Protein AF-A0AA88YBC3-F1 (afdb_monomer_lite)

Sequence (176 aa):
MSSDILCIVVTIGERERERERERERERERERERERERERGSNIILVYKINVTWTNGEFTNTTTVYRRYSRFFDFQVRKESNVIVSFDSYYSEHALLEKFPEESGQMDPSQRVIPFLPGKIFFGRSHIREVAIKRLSQIDEYCKTLIHLPEHIAQCEEVLEFFDVEQEDLNPPTSDE

InterPro domains:
  IPR001683 Phox homology [PF00787] (60-164)
  IPR001683 Phox homology [PS50195] (25-169)
  IPR001683 Phox homology [SM00312] (22-165)
  IPR036871 PX domain superfamily [G3DSA:3.30.1520.10] (32-176)
  IPR036871 PX domain superfamily [SSF64268] (44-174)
  IPR051228 NADPH Oxidase and PX Domain-Containing [PTHR15706] (94-175)

Secondary structure (DSSP, 8-state):
---EEEEEEEEEEE--S-SSSTTTGGGTHHHHHHHHTTS-----EEEEEEEEEE-SS-EEEEEEEE-HHHHHHHHH---------TT----SS-HHHH-TTTTTSS-GGG--SPPPPPP----GGGHHHHHHHHHHHHHHHHHHHHTS-HHHHTSHHHHHHHSPPHHHHSPPPS--

Foldseek 3Di:
DQKAWPDKDKDKDFPDPDDPCPVPCPVVVVVVVVVVVPVDDPTQIWIWMWTWIDPPPDIDIDIATHHLVLVVCQAPNDPDPDPPDPPDPDDPDHLCRVPVQCCCVVHVVNDQQDDQDDDDPDDPVCVVVVCVVRRVVVRVNLRSQCVPPPCRNSDPSNVVSPDYDVCRVPPDDPDD

Organism: Pinctada imbricata (NCBI:txid66713)

Structure (mmCIF, N/CA/C/O backbone):
data_AF-A0AA88YBC3-F1
#
_entry.id   AF-A0AA88YBC3-F1
#
loop_
_atom_site.group_PDB
_atom_site.id
_atom_site.type_symbol
_atom_site.label_atom_id
_atom_site.label_alt_id
_atom_site.label_comp_id
_atom_site.label_asym_id
_atom_site.label_entity_id
_atom_site.label_seq_id
_atom_site.pdbx_PDB_ins_code
_atom_site.Cartn_x
_atom_site.Cartn_y
_atom_site.Cartn_z
_atom_site.occupancy
_atom_site.B_iso_or_equiv
_atom_site.auth_seq_id
_atom_site.auth_comp_id
_atom_site.auth_asym_id
_atom_site.auth_atom_id
_atom_site.pdbx_PDB_model_num
ATOM 1 N N . MET A 1 1 ? 2.753 4.711 23.180 1.00 47.53 1 MET A N 1
ATOM 2 C CA . MET A 1 1 ? 1.791 5.653 22.572 1.00 47.53 1 MET A CA 1
ATOM 3 C C . MET A 1 1 ? 1.439 5.058 21.227 1.00 47.53 1 MET A C 1
ATOM 5 O O . MET A 1 1 ? 2.378 4.671 20.544 1.00 47.53 1 MET A O 1
ATOM 9 N N . SER A 1 2 ? 0.155 4.882 20.908 1.00 61.47 2 SER A N 1
ATOM 10 C CA . SER A 1 2 ? -0.235 4.370 19.587 1.00 61.47 2 SER A CA 1
ATOM 11 C C . SER A 1 2 ? 0.169 5.396 18.531 1.00 61.47 2 SER A C 1
ATOM 13 O O . SER A 1 2 ? -0.030 6.594 18.747 1.00 61.47 2 SER A O 1
ATOM 15 N N . SER A 1 3 ? 0.814 4.950 17.459 1.00 77.88 3 SER A N 1
ATOM 16 C CA . SER A 1 3 ? 1.174 5.791 16.320 1.00 77.88 3 SER A CA 1
ATOM 17 C C . SER A 1 3 ? 0.277 5.410 15.156 1.00 77.88 3 SER A C 1
ATOM 19 O O . SER A 1 3 ? 0.312 4.270 14.710 1.00 77.88 3 SER A O 1
ATOM 21 N N . ASP A 1 4 ? -0.506 6.369 14.675 1.00 88.00 4 ASP A N 1
ATOM 22 C CA . ASP A 1 4 ? -1.452 6.176 13.580 1.00 88.00 4 ASP A CA 1
ATOM 23 C C . ASP A 1 4 ? -0.900 6.775 12.286 1.00 88.00 4 ASP A C 1
ATOM 25 O O . ASP A 1 4 ? -0.166 7.772 12.299 1.00 88.00 4 ASP A O 1
ATOM 29 N N . ILE A 1 5 ? -1.273 6.193 11.147 1.00 91.56 5 ILE A N 1
ATOM 30 C CA . ILE A 1 5 ? -0.936 6.752 9.837 1.00 91.56 5 ILE A CA 1
ATOM 31 C C . ILE A 1 5 ? -1.954 7.840 9.492 1.00 91.56 5 ILE A C 1
ATOM 33 O O . ILE A 1 5 ? -3.132 7.567 9.287 1.00 91.56 5 ILE A O 1
ATOM 37 N N . LEU A 1 6 ? -1.487 9.083 9.383 1.00 90.88 6 LEU A N 1
ATOM 38 C CA . LEU A 1 6 ? -2.311 10.238 9.032 1.00 90.88 6 LEU A CA 1
ATOM 39 C C . LEU A 1 6 ? -2.558 10.329 7.522 1.00 90.88 6 LEU A C 1
ATOM 41 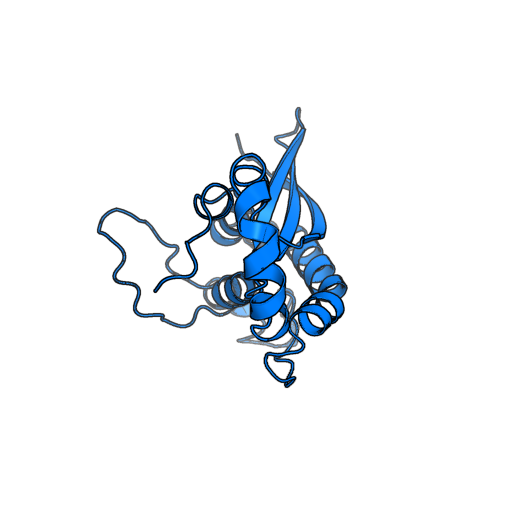O O . LEU A 1 6 ? -3.667 10.628 7.085 1.00 90.88 6 LEU A O 1
ATOM 45 N N . CYS A 1 7 ? -1.518 10.130 6.708 1.00 92.69 7 CYS A N 1
ATOM 46 C CA . CYS A 1 7 ? -1.647 10.127 5.254 1.00 92.69 7 CYS A CA 1
ATOM 47 C C . CYS A 1 7 ? -0.481 9.418 4.559 1.00 92.69 7 CYS A C 1
ATOM 49 O O . CYS A 1 7 ? 0.611 9.267 5.115 1.00 92.69 7 CYS A O 1
ATOM 51 N N . ILE A 1 8 ? -0.729 9.004 3.311 1.00 94.38 8 ILE A N 1
ATOM 52 C CA . ILE A 1 8 ? 0.259 8.370 2.439 1.00 94.38 8 ILE A CA 1
ATOM 53 C C . ILE A 1 8 ? 0.267 9.031 1.062 1.00 94.38 8 ILE A C 1
ATOM 55 O O . ILE A 1 8 ? -0.782 9.335 0.486 1.00 94.38 8 ILE A O 1
ATOM 59 N N . VAL A 1 9 ? 1.473 9.199 0.519 1.00 91.38 9 VAL A N 1
ATOM 60 C CA . VAL A 1 9 ? 1.704 9.610 -0.869 1.00 91.38 9 VAL A CA 1
ATOM 61 C C . VAL A 1 9 ? 2.672 8.642 -1.534 1.00 91.38 9 VAL A C 1
ATOM 63 O O . VAL A 1 9 ? 3.825 8.526 -1.102 1.00 91.38 9 VAL A O 1
ATOM 66 N N . VAL A 1 10 ? 2.232 7.990 -2.613 1.00 92.06 10 VAL A N 1
ATOM 67 C CA . VAL A 1 10 ? 3.069 7.074 -3.391 1.00 92.06 10 VAL A CA 1
ATOM 68 C C . VAL A 1 10 ? 3.583 7.750 -4.659 1.00 92.06 10 VAL A C 1
ATOM 70 O O . VAL A 1 10 ? 2.833 8.331 -5.439 1.00 92.06 10 VAL A O 1
ATOM 73 N N . THR A 1 11 ? 4.884 7.630 -4.904 1.00 87.69 11 THR A N 1
ATOM 74 C CA . THR A 1 11 ? 5.529 8.023 -6.161 1.00 87.69 11 THR A CA 1
ATOM 75 C C . THR A 1 11 ? 6.392 6.884 -6.703 1.00 87.69 11 THR A C 1
ATOM 77 O O . THR A 1 11 ? 6.689 5.913 -6.006 1.00 87.69 11 THR A O 1
ATOM 80 N N . ILE A 1 12 ? 6.800 6.968 -7.972 1.00 83.38 12 ILE A N 1
ATOM 81 C CA . ILE A 1 12 ? 7.812 6.054 -8.519 1.00 83.38 12 ILE A CA 1
ATOM 82 C C . ILE A 1 12 ? 9.189 6.638 -8.252 1.00 83.38 12 ILE A C 1
ATOM 84 O O . ILE A 1 12 ? 9.452 7.794 -8.580 1.00 83.38 12 ILE A O 1
ATOM 88 N N . GLY A 1 13 ? 10.063 5.817 -7.677 1.00 69.25 13 GLY A N 1
ATOM 89 C CA . GLY A 1 13 ? 11.482 6.108 -7.561 1.00 69.25 13 GLY A CA 1
ATOM 90 C C . GLY A 1 13 ? 12.285 5.218 -8.503 1.00 69.25 13 GLY A C 1
ATOM 91 O O . GLY A 1 13 ? 12.137 3.995 -8.497 1.00 69.25 13 GLY A O 1
ATOM 92 N N . GLU A 1 14 ? 13.176 5.824 -9.280 1.00 59.81 14 GLU A N 1
ATOM 93 C CA . GLU A 1 14 ? 14.307 5.114 -9.872 1.00 59.81 14 GLU A CA 1
ATOM 94 C C . GLU A 1 14 ? 15.423 5.103 -8.827 1.00 59.81 14 GLU A C 1
ATOM 96 O O . GLU A 1 14 ? 15.990 6.144 -8.499 1.00 59.81 14 GLU A O 1
ATOM 101 N N . ARG A 1 15 ? 15.699 3.939 -8.226 1.00 53.72 15 ARG A N 1
ATOM 102 C CA . ARG A 1 15 ? 16.828 3.801 -7.298 1.00 53.72 15 ARG A CA 1
ATOM 103 C C . ARG A 1 15 ? 18.092 3.543 -8.118 1.00 53.72 15 ARG A C 1
ATOM 105 O O . ARG A 1 15 ? 18.507 2.399 -8.289 1.00 53.72 15 ARG A O 1
ATOM 112 N N . GLU A 1 16 ? 18.686 4.604 -8.656 1.00 46.28 16 GLU A N 1
ATOM 113 C CA . GLU A 1 16 ? 20.010 4.537 -9.281 1.00 46.28 16 GLU A CA 1
ATOM 114 C C . GLU A 1 16 ? 21.100 4.379 -8.206 1.00 46.28 16 GLU A C 1
ATOM 116 O O . GLU A 1 16 ? 21.127 5.078 -7.191 1.00 46.28 16 GLU A O 1
ATOM 121 N N . ARG A 1 17 ? 22.011 3.417 -8.409 1.00 50.81 17 ARG A N 1
ATOM 122 C CA . ARG A 1 17 ? 23.208 3.180 -7.577 1.00 50.81 17 ARG A CA 1
ATOM 123 C C . ARG A 1 17 ? 24.208 4.343 -7.721 1.00 50.81 17 ARG A C 1
ATOM 125 O O . ARG A 1 17 ? 25.239 4.182 -8.390 1.00 50.81 17 ARG A O 1
ATOM 132 N N . GLU A 1 18 ? 23.923 5.509 -7.134 1.00 45.50 18 GLU A N 1
ATOM 133 C CA . GLU A 1 18 ? 24.666 6.724 -7.500 1.00 45.50 18 GLU A CA 1
ATOM 134 C C . GLU A 1 18 ? 24.820 7.810 -6.415 1.00 45.50 18 GLU A C 1
ATOM 136 O O . GLU A 1 18 ? 24.456 8.959 -6.628 1.00 45.50 18 GLU A O 1
ATOM 141 N N . ARG A 1 19 ? 25.441 7.503 -5.263 1.00 45.28 19 ARG A N 1
ATOM 142 C CA . ARG A 1 19 ? 26.119 8.552 -4.453 1.00 45.28 19 ARG A CA 1
ATOM 143 C C . ARG A 1 19 ? 27.507 8.213 -3.905 1.00 45.28 19 ARG A C 1
ATOM 145 O O . ARG A 1 19 ? 28.153 9.094 -3.353 1.00 45.28 19 ARG A O 1
ATOM 152 N N . GLU A 1 20 ? 28.021 7.002 -4.121 1.00 45.22 20 GLU A N 1
ATOM 153 C CA . GLU A 1 20 ? 29.323 6.609 -3.545 1.00 45.22 20 GLU A CA 1
ATOM 154 C C . GLU A 1 20 ? 30.405 6.278 -4.588 1.00 45.22 20 GLU A C 1
ATOM 156 O O . GLU A 1 20 ? 31.593 6.319 -4.295 1.00 45.22 20 GLU A O 1
ATOM 161 N N . ARG A 1 21 ? 30.025 6.045 -5.851 1.00 48.97 21 ARG A N 1
ATOM 162 C CA . ARG A 1 21 ? 30.953 5.611 -6.916 1.00 48.97 21 ARG A CA 1
ATOM 163 C C . ARG A 1 21 ? 31.415 6.740 -7.850 1.00 48.97 21 ARG A C 1
ATOM 165 O O . ARG A 1 21 ? 32.070 6.490 -8.859 1.00 48.97 21 ARG A O 1
ATOM 172 N N . GLU A 1 22 ? 31.055 7.995 -7.576 1.00 45.91 22 GLU A N 1
ATOM 173 C CA . GLU A 1 22 ? 31.266 9.086 -8.538 1.00 45.91 22 GLU A CA 1
ATOM 174 C C . GLU A 1 22 ? 32.732 9.546 -8.649 1.00 45.91 22 GLU A C 1
ATOM 176 O O . GLU A 1 22 ? 33.149 9.969 -9.726 1.00 45.91 22 GLU A O 1
ATOM 181 N N . ARG A 1 23 ? 33.528 9.383 -7.582 1.00 53.22 23 ARG A N 1
ATOM 182 C CA . ARG A 1 23 ? 34.937 9.822 -7.520 1.00 53.22 23 ARG A CA 1
ATOM 183 C C . ARG A 1 23 ? 35.944 8.835 -8.123 1.00 53.22 23 ARG A C 1
ATOM 185 O O . ARG A 1 23 ? 37.075 9.224 -8.387 1.00 53.22 23 ARG A O 1
ATOM 192 N N . GLU A 1 24 ? 35.540 7.590 -8.374 1.00 51.03 24 GLU A N 1
ATOM 193 C CA . GLU A 1 24 ? 36.432 6.522 -8.862 1.00 51.03 24 GLU A CA 1
ATOM 194 C C . GLU A 1 24 ? 36.114 6.115 -10.316 1.00 51.03 24 GLU A C 1
ATOM 196 O O . GLU A 1 24 ? 37.012 5.851 -11.114 1.00 51.03 24 GLU A O 1
ATOM 201 N N . ARG A 1 25 ? 34.835 6.208 -10.715 1.00 54.75 25 ARG A N 1
ATOM 202 C CA . ARG A 1 25 ? 34.327 5.852 -12.052 1.00 54.75 25 ARG A CA 1
ATOM 203 C C . ARG A 1 25 ? 34.786 6.772 -13.192 1.00 54.75 25 ARG A C 1
ATOM 205 O O . ARG A 1 25 ? 34.660 6.387 -14.346 1.00 54.75 25 ARG A O 1
ATOM 212 N N . GLU A 1 26 ? 35.293 7.981 -12.950 1.00 57.00 26 GLU A N 1
ATOM 213 C CA . GLU A 1 26 ? 35.592 8.911 -14.058 1.00 57.00 26 GLU A CA 1
ATOM 214 C C . GLU A 1 26 ? 36.676 8.393 -15.023 1.00 57.00 26 GLU A C 1
ATOM 216 O O . GLU A 1 26 ? 36.629 8.686 -16.215 1.00 57.00 26 GLU A O 1
ATOM 221 N N . ARG A 1 27 ? 37.585 7.533 -14.543 1.00 56.34 27 ARG A N 1
ATOM 222 C CA . ARG A 1 27 ? 38.663 6.927 -15.348 1.00 56.34 27 ARG A CA 1
ATOM 223 C C . ARG A 1 27 ? 38.290 5.585 -15.996 1.00 56.34 27 ARG A C 1
ATOM 225 O O . ARG A 1 27 ? 38.988 5.137 -16.900 1.00 56.34 27 ARG A O 1
ATOM 232 N N . GLU A 1 28 ? 37.189 4.967 -15.573 1.00 56.94 28 GLU A N 1
ATOM 233 C CA . GLU A 1 28 ? 36.697 3.669 -16.072 1.00 56.94 28 GLU A CA 1
ATOM 234 C C . GLU A 1 28 ? 35.498 3.836 -17.035 1.00 56.94 28 GLU A C 1
ATOM 236 O O . GLU A 1 28 ? 35.354 3.095 -18.011 1.00 56.94 28 GLU A O 1
ATOM 241 N N . ARG A 1 29 ? 34.731 4.925 -16.851 1.00 57.47 29 ARG A N 1
ATOM 242 C CA . ARG A 1 29 ? 33.557 5.348 -17.637 1.00 57.47 29 ARG A CA 1
ATOM 243 C C . ARG A 1 29 ? 33.779 5.412 -19.146 1.00 57.47 29 ARG A C 1
ATOM 245 O O . ARG A 1 29 ? 32.825 5.225 -19.885 1.00 57.47 29 ARG A O 1
ATOM 252 N N . GLU A 1 30 ? 34.976 5.699 -19.648 1.00 59.44 30 GLU A N 1
ATOM 253 C CA . GLU A 1 30 ? 35.165 5.845 -21.100 1.00 59.44 30 GLU A CA 1
ATOM 254 C C . GL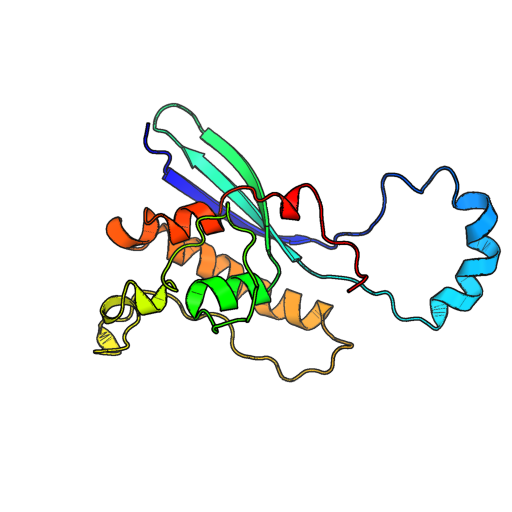U A 1 30 ? 35.202 4.494 -21.836 1.00 59.44 30 GLU A C 1
ATOM 256 O O . GLU A 1 30 ? 34.701 4.391 -22.952 1.00 59.44 30 GLU A O 1
ATOM 261 N N . ARG A 1 31 ? 35.708 3.433 -21.191 1.00 58.31 31 ARG A N 1
ATOM 262 C CA . ARG A 1 31 ? 35.800 2.079 -21.775 1.00 58.31 31 ARG A CA 1
ATOM 263 C C . ARG A 1 31 ? 34.574 1.214 -21.473 1.00 58.31 31 ARG A C 1
ATOM 265 O O . ARG A 1 31 ? 34.300 0.256 -22.192 1.00 58.31 31 ARG A O 1
ATOM 272 N N . GLU A 1 32 ? 33.830 1.558 -20.427 1.00 55.56 32 GLU A N 1
ATOM 273 C CA . GLU A 1 32 ? 32.606 0.866 -20.017 1.00 55.56 32 GLU A CA 1
ATOM 274 C C . GLU A 1 32 ? 31.373 1.337 -20.814 1.00 55.56 32 GLU A C 1
ATOM 276 O O . GLU A 1 32 ? 30.551 0.510 -21.204 1.00 55.56 32 GLU A O 1
ATOM 281 N N . ARG A 1 33 ? 31.313 2.622 -21.211 1.00 56.28 33 ARG A N 1
ATOM 282 C CA . ARG A 1 33 ? 30.231 3.214 -22.036 1.00 56.28 33 ARG A CA 1
ATOM 283 C C . ARG A 1 33 ? 29.983 2.513 -23.376 1.00 56.28 33 ARG A C 1
ATOM 285 O O . ARG A 1 33 ? 28.877 2.594 -23.909 1.00 56.28 33 ARG A O 1
ATOM 292 N N . GLU A 1 34 ? 30.993 1.860 -23.948 1.00 52.22 34 GLU A N 1
ATOM 293 C CA . GLU A 1 34 ? 30.856 1.111 -25.204 1.00 52.22 34 GLU A CA 1
ATOM 294 C C . GLU A 1 34 ? 30.256 -0.290 -24.977 1.00 52.22 34 GLU A C 1
ATOM 296 O O . GLU A 1 34 ? 29.504 -0.773 -25.816 1.00 52.22 34 GLU A O 1
ATOM 301 N N . ARG A 1 35 ? 30.491 -0.903 -23.806 1.00 52.19 35 ARG A N 1
ATOM 302 C CA . ARG A 1 35 ? 29.947 -2.222 -23.422 1.00 52.19 35 ARG A CA 1
ATOM 303 C C . ARG A 1 35 ? 28.596 -2.134 -22.695 1.00 52.19 35 ARG A C 1
ATOM 305 O O . ARG A 1 35 ? 27.805 -3.071 -22.761 1.00 52.19 35 ARG A O 1
ATOM 312 N N . GLU A 1 36 ? 28.309 -1.019 -22.025 1.00 50.06 36 GLU A N 1
ATOM 313 C CA . GLU A 1 36 ? 27.043 -0.763 -21.314 1.00 50.06 36 GLU A CA 1
ATOM 314 C C . GLU A 1 36 ? 25.860 -0.484 -22.245 1.00 50.06 36 GLU A C 1
ATOM 316 O O . GLU A 1 36 ? 24.719 -0.740 -21.870 1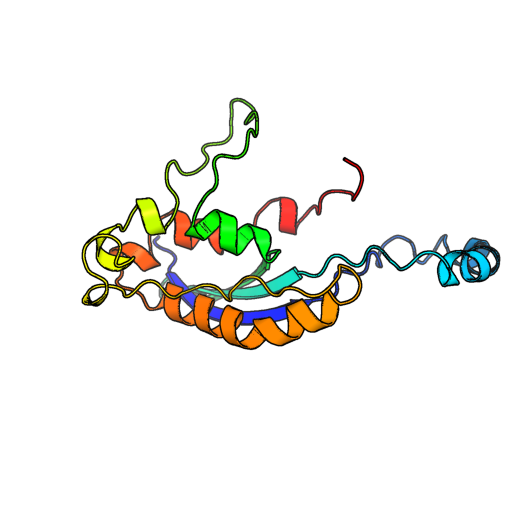.00 50.06 36 GLU A O 1
ATOM 321 N N . ARG A 1 37 ? 26.098 -0.030 -23.483 1.00 51.44 37 ARG A N 1
ATOM 322 C CA . ARG A 1 37 ? 25.020 0.157 -24.473 1.00 51.44 37 ARG A CA 1
ATOM 323 C C . ARG A 1 37 ? 24.341 -1.154 -24.885 1.00 51.44 37 ARG A C 1
ATOM 325 O O . ARG A 1 37 ? 23.192 -1.115 -25.313 1.00 51.44 37 ARG A O 1
ATOM 332 N N . GLU A 1 38 ? 25.012 -2.297 -24.731 1.00 50.53 38 GLU A N 1
ATOM 333 C CA . GLU A 1 38 ? 24.478 -3.619 -25.097 1.00 50.53 38 GLU A CA 1
ATOM 334 C C . GLU A 1 38 ? 23.943 -4.434 -23.903 1.00 50.53 38 GLU A C 1
ATOM 336 O O . GLU A 1 38 ? 23.227 -5.417 -24.100 1.00 50.53 38 GLU A O 1
ATOM 341 N N . ARG A 1 39 ? 24.219 -4.035 -22.654 1.00 50.19 39 ARG A N 1
ATOM 342 C CA . ARG A 1 39 ? 23.698 -4.701 -21.446 1.00 50.19 39 ARG A CA 1
ATOM 343 C C . ARG A 1 39 ? 22.635 -3.826 -20.797 1.00 50.19 39 ARG A C 1
ATOM 345 O O . ARG A 1 39 ? 22.946 -3.000 -19.947 1.00 50.19 39 ARG A O 1
ATOM 352 N N . GLY A 1 40 ? 21.381 -4.024 -21.210 1.00 46.19 40 GLY A N 1
ATOM 353 C CA . GLY A 1 40 ? 20.212 -3.349 -20.642 1.00 46.19 40 GLY A CA 1
ATOM 354 C C . GLY A 1 40 ? 20.288 -3.298 -19.116 1.00 46.19 40 GLY A C 1
ATOM 355 O O . GLY A 1 40 ? 20.350 -4.331 -18.453 1.00 46.19 40 GLY A O 1
ATOM 356 N N . SER A 1 41 ? 20.365 -2.085 -18.578 1.00 50.19 41 SER A N 1
ATOM 357 C CA . SER A 1 41 ? 20.618 -1.818 -17.168 1.00 50.19 41 SER A CA 1
ATOM 358 C C . SER A 1 41 ? 19.637 -2.588 -16.273 1.00 50.19 41 SER A C 1
ATOM 360 O O . SER A 1 41 ? 18.426 -2.530 -16.484 1.00 50.19 41 SER A O 1
ATOM 362 N N . ASN A 1 42 ? 20.153 -3.286 -15.252 1.00 54.16 42 ASN A N 1
ATOM 363 C CA . ASN A 1 42 ? 19.382 -3.929 -14.176 1.00 54.16 42 ASN A CA 1
ATOM 364 C C . ASN A 1 42 ? 18.688 -2.869 -13.290 1.00 54.16 42 ASN A C 1
ATOM 366 O O . ASN A 1 42 ? 19.009 -2.710 -12.113 1.00 54.16 42 ASN A O 1
ATOM 370 N N . ILE A 1 43 ? 17.769 -2.089 -13.862 1.00 62.50 43 ILE A N 1
ATOM 371 C CA . ILE A 1 43 ? 16.995 -1.071 -13.149 1.00 62.50 43 ILE A CA 1
ATOM 372 C C . ILE A 1 43 ? 15.917 -1.793 -12.338 1.00 62.50 43 ILE A C 1
ATOM 374 O O . ILE A 1 43 ? 14.948 -2.319 -12.888 1.00 62.50 43 ILE A O 1
ATOM 378 N N . ILE A 1 44 ? 16.081 -1.816 -11.015 1.00 71.56 44 ILE A N 1
ATOM 379 C CA . ILE A 1 44 ? 15.038 -2.264 -10.090 1.00 71.56 44 ILE A CA 1
ATOM 380 C C . ILE A 1 44 ? 14.129 -1.072 -9.812 1.00 71.56 44 ILE A C 1
ATOM 382 O O . ILE A 1 44 ? 14.560 -0.062 -9.259 1.00 71.56 44 ILE A O 1
ATOM 386 N N . LEU A 1 45 ? 12.859 -1.201 -10.181 1.00 80.38 45 LEU A N 1
ATOM 387 C CA . LEU A 1 45 ? 11.858 -0.177 -9.910 1.00 80.38 45 LEU A CA 1
ATOM 388 C C . LEU A 1 45 ? 11.136 -0.447 -8.600 1.00 80.38 45 LEU A C 1
ATOM 390 O O . LEU A 1 45 ? 10.707 -1.572 -8.324 1.00 80.38 45 LEU A O 1
ATOM 394 N N . VAL A 1 46 ? 10.989 0.618 -7.821 1.00 88.19 46 VAL A N 1
ATOM 395 C CA . VAL A 1 46 ? 10.349 0.613 -6.508 1.00 88.19 46 VAL A CA 1
ATOM 396 C C . VAL A 1 46 ? 9.329 1.742 -6.418 1.00 88.19 46 VAL A C 1
ATOM 398 O O . VAL A 1 46 ? 9.470 2.796 -7.045 1.00 88.19 46 VAL A O 1
ATOM 401 N N . TYR A 1 47 ? 8.301 1.520 -5.611 1.00 90.56 47 TYR A N 1
ATOM 402 C CA . TYR A 1 47 ? 7.390 2.564 -5.173 1.00 90.56 47 TYR A CA 1
ATOM 403 C C . TYR A 1 47 ? 7.994 3.239 -3.947 1.00 90.56 47 TYR A C 1
ATOM 405 O O . TYR A 1 47 ? 8.323 2.563 -2.974 1.00 90.56 47 TYR A O 1
ATOM 413 N N . LYS A 1 48 ? 8.160 4.560 -4.015 1.00 92.19 48 LYS A N 1
ATOM 414 C CA . LYS A 1 48 ? 8.543 5.405 -2.887 1.00 92.19 48 LYS A CA 1
ATOM 415 C C . LYS A 1 48 ? 7.260 5.841 -2.187 1.00 92.19 48 LYS A C 1
ATOM 417 O O . LYS A 1 48 ? 6.466 6.580 -2.763 1.00 92.19 48 LYS A O 1
ATOM 422 N N . ILE A 1 49 ? 7.061 5.385 -0.962 1.00 93.62 49 ILE A N 1
ATOM 423 C CA . ILE A 1 49 ? 5.869 5.651 -0.164 1.00 93.62 49 ILE A CA 1
ATOM 424 C C . ILE A 1 49 ? 6.281 6.613 0.946 1.00 93.62 49 ILE A C 1
ATOM 426 O O . ILE A 1 49 ? 7.135 6.286 1.765 1.00 93.62 49 ILE A O 1
ATOM 430 N N . ASN A 1 50 ? 5.715 7.816 0.952 1.00 93.62 50 ASN A N 1
ATOM 431 C CA . ASN A 1 50 ? 5.892 8.753 2.057 1.00 93.62 50 ASN A CA 1
ATOM 432 C C . ASN A 1 50 ? 4.744 8.526 3.033 1.00 93.62 50 ASN A C 1
ATOM 434 O O . ASN A 1 50 ? 3.586 8.666 2.636 1.00 93.62 50 ASN A O 1
ATOM 438 N N . VAL A 1 51 ? 5.076 8.159 4.266 1.00 95.19 51 VAL A N 1
ATOM 439 C CA . VAL A 1 51 ? 4.118 7.821 5.318 1.00 95.19 51 VAL A CA 1
ATOM 440 C C . VAL A 1 51 ? 4.222 8.884 6.396 1.00 95.19 51 VAL A C 1
ATOM 442 O O . VAL A 1 51 ? 5.284 9.059 7.001 1.00 95.19 51 VAL A O 1
ATOM 445 N N . THR A 1 52 ? 3.138 9.622 6.611 1.00 95.56 52 THR A N 1
ATOM 446 C CA . THR A 1 52 ? 3.050 10.597 7.695 1.00 95.56 52 THR A CA 1
ATOM 447 C C . THR A 1 52 ? 2.364 9.947 8.885 1.00 95.56 52 THR A C 1
ATOM 449 O O . THR A 1 52 ? 1.177 9.645 8.834 1.00 95.56 52 THR A O 1
ATOM 452 N N . TRP A 1 53 ? 3.122 9.758 9.956 1.00 93.75 53 TRP A N 1
ATOM 453 C CA . TRP A 1 53 ? 2.670 9.224 11.234 1.00 93.75 53 TRP A CA 1
ATOM 454 C C . TRP A 1 53 ? 2.235 10.349 12.165 1.00 93.75 53 TRP A C 1
ATOM 456 O O . TRP A 1 53 ? 2.799 11.448 12.120 1.00 93.75 53 TRP A O 1
ATOM 466 N N . THR A 1 54 ? 1.283 10.068 13.050 1.00 93.44 54 THR A N 1
ATOM 467 C CA . THR A 1 54 ? 0.887 10.958 14.139 1.00 93.44 54 THR A CA 1
ATOM 468 C C . THR A 1 54 ? 0.689 10.199 15.445 1.00 93.44 54 THR A C 1
ATOM 470 O O . THR A 1 54 ? 0.311 9.034 15.458 1.00 93.44 54 THR A O 1
ATOM 473 N N . ASN A 1 55 ? 0.955 10.870 16.561 1.00 89.50 55 ASN A N 1
ATOM 474 C CA . ASN A 1 55 ? 0.606 10.409 17.906 1.00 89.50 55 ASN A CA 1
ATOM 475 C C . ASN A 1 55 ? -0.363 11.384 18.606 1.00 89.50 55 ASN A C 1
ATOM 477 O O . ASN A 1 55 ? -0.417 11.427 19.833 1.00 89.50 55 ASN A O 1
ATOM 481 N N . GLY A 1 56 ? -1.072 12.213 17.830 1.00 84.75 56 GLY A N 1
ATOM 482 C CA . GLY A 1 56 ? -2.001 13.242 18.306 1.00 84.75 56 GLY A CA 1
ATOM 483 C C . GLY A 1 56 ? -1.375 14.625 18.515 1.00 84.75 56 GLY A C 1
ATOM 484 O O . GLY A 1 56 ? -2.022 15.629 18.227 1.00 84.75 56 GLY A O 1
ATOM 485 N N . GLU A 1 57 ? -0.117 14.703 18.950 1.00 86.56 57 GLU A N 1
ATOM 486 C CA . GLU A 1 57 ? 0.569 15.986 19.206 1.00 86.56 57 GLU A CA 1
ATOM 487 C C . GLU A 1 57 ? 1.619 16.319 18.145 1.00 86.56 57 GLU A C 1
ATOM 489 O O . GLU A 1 57 ? 1.830 17.484 17.801 1.00 86.56 57 GLU A O 1
ATOM 494 N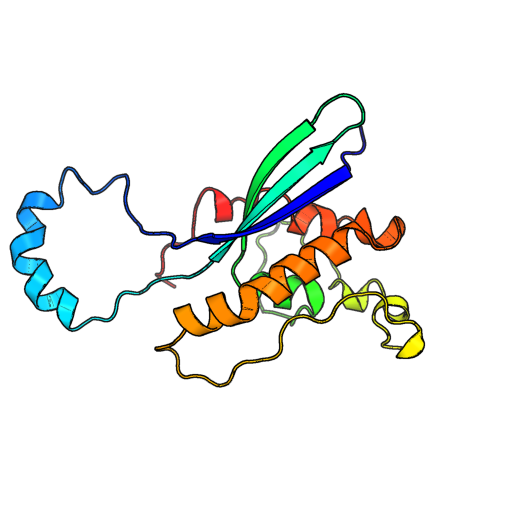 N . PHE A 1 58 ? 2.266 15.293 17.598 1.00 89.62 58 PHE A N 1
ATOM 495 C CA . PHE A 1 58 ? 3.346 15.437 16.636 1.00 89.62 58 PHE A CA 1
ATOM 496 C C . PHE A 1 58 ? 3.022 14.686 15.352 1.00 89.62 58 PHE A C 1
ATOM 498 O O . PHE A 1 58 ? 2.260 13.715 15.334 1.00 89.62 58 PHE A O 1
ATOM 505 N N . THR A 1 59 ? 3.627 15.151 14.262 1.00 92.81 59 THR A N 1
ATOM 506 C CA . THR A 1 59 ? 3.623 14.447 12.984 1.00 92.81 59 THR A CA 1
ATOM 507 C C . THR A 1 59 ? 5.056 14.236 12.523 1.00 92.81 59 THR A C 1
ATOM 509 O O . THR A 1 59 ? 5.902 15.123 12.648 1.00 92.81 59 THR A O 1
ATOM 512 N N . ASN A 1 60 ? 5.344 13.047 12.008 1.00 92.81 60 ASN A N 1
ATOM 513 C CA . ASN A 1 60 ? 6.628 12.723 11.400 1.00 92.81 60 ASN A CA 1
ATOM 514 C C . ASN A 1 60 ? 6.375 12.069 10.046 1.00 92.81 60 ASN A C 1
ATOM 516 O O . ASN A 1 60 ? 5.467 11.258 9.916 1.00 92.81 60 ASN A O 1
ATOM 520 N N . THR A 1 61 ? 7.164 12.427 9.035 1.00 93.31 61 THR A N 1
ATOM 521 C CA . THR A 1 61 ? 7.080 11.786 7.722 1.00 93.31 61 THR A CA 1
ATOM 522 C C . THR A 1 61 ? 8.308 10.926 7.484 1.00 93.31 61 THR A C 1
ATOM 524 O O . THR A 1 61 ? 9.434 11.423 7.483 1.00 93.31 61 THR A O 1
ATOM 527 N N . THR A 1 62 ? 8.067 9.648 7.226 1.00 90.19 62 THR A N 1
ATOM 528 C CA . THR A 1 62 ? 9.076 8.656 6.852 1.00 90.19 62 THR A CA 1
ATOM 529 C C . THR A 1 62 ? 8.915 8.284 5.380 1.00 90.19 62 THR A C 1
ATOM 531 O O . THR A 1 62 ? 7.899 8.581 4.747 1.00 90.19 62 THR A O 1
ATOM 534 N N . THR A 1 63 ? 9.944 7.683 4.789 1.00 87.94 63 THR A N 1
ATOM 535 C CA . THR A 1 63 ? 9.887 7.170 3.419 1.00 87.94 63 THR A CA 1
ATOM 536 C C . THR A 1 63 ? 10.259 5.699 3.422 1.00 87.94 63 THR A C 1
ATOM 538 O O . THR A 1 63 ? 11.366 5.365 3.837 1.00 87.94 63 THR A O 1
ATOM 541 N N . VAL A 1 64 ? 9.387 4.864 2.864 1.00 90.06 64 VAL A N 1
ATOM 542 C CA . VAL A 1 64 ? 9.634 3.434 2.649 1.00 90.06 64 VAL A CA 1
ATOM 543 C C . VAL A 1 64 ? 9.637 3.109 1.157 1.00 90.06 64 VAL A C 1
ATOM 545 O O . VAL A 1 64 ? 8.985 3.784 0.352 1.00 90.06 64 VAL A O 1
ATOM 548 N N . TYR A 1 65 ? 10.397 2.093 0.760 1.00 88.06 65 TYR A N 1
ATOM 549 C CA . TYR A 1 65 ? 10.546 1.667 -0.626 1.00 88.06 65 TYR A CA 1
ATOM 550 C C . TYR A 1 65 ? 10.046 0.233 -0.784 1.00 88.06 65 TYR A C 1
ATOM 552 O O . TYR A 1 65 ? 10.577 -0.715 -0.213 1.00 88.06 65 TYR A O 1
ATOM 560 N N . ARG A 1 66 ? 9.027 0.035 -1.621 1.00 89.19 66 ARG A N 1
ATOM 561 C CA . ARG A 1 66 ? 8.432 -1.293 -1.825 1.00 89.19 66 ARG A CA 1
ATOM 562 C C . ARG A 1 66 ? 8.456 -1.682 -3.293 1.00 89.19 66 ARG A C 1
ATOM 564 O O . ARG A 1 66 ? 8.038 -0.928 -4.172 1.00 89.19 66 ARG A O 1
ATOM 571 N N . ARG A 1 67 ? 8.932 -2.895 -3.583 1.00 86.88 67 ARG A N 1
ATOM 572 C CA . ARG A 1 67 ? 8.719 -3.527 -4.895 1.00 86.88 67 ARG A CA 1
ATOM 573 C C . ARG A 1 67 ? 7.273 -3.987 -4.996 1.00 86.88 67 ARG A C 1
ATOM 575 O O . ARG A 1 67 ? 6.678 -4.365 -3.994 1.00 86.88 67 ARG A O 1
ATOM 582 N N . TYR A 1 68 ? 6.752 -4.071 -6.219 1.00 87.94 68 TYR A N 1
ATOM 583 C CA . TYR A 1 68 ? 5.412 -4.613 -6.460 1.00 87.94 68 TYR A CA 1
ATOM 584 C C . TYR A 1 68 ? 5.198 -5.999 -5.818 1.00 87.94 68 TYR A C 1
ATOM 586 O O . TYR A 1 68 ? 4.116 -6.280 -5.315 1.00 87.94 68 TYR A O 1
ATOM 594 N N . SER A 1 69 ? 6.226 -6.857 -5.802 1.00 84.81 69 SER A N 1
ATOM 595 C CA . SER A 1 69 ? 6.140 -8.177 -5.165 1.00 84.81 69 SER A CA 1
ATOM 596 C C . SER A 1 69 ? 5.811 -8.089 -3.675 1.00 84.81 69 SER A C 1
ATOM 598 O O . SER A 1 69 ? 4.979 -8.855 -3.219 1.00 84.81 69 SER A O 1
ATOM 600 N N . ARG A 1 70 ? 6.356 -7.103 -2.946 1.00 87.50 70 ARG A N 1
ATOM 601 C CA . ARG A 1 70 ? 6.088 -6.945 -1.509 1.00 87.50 70 ARG A CA 1
ATOM 602 C C . ARG A 1 70 ? 4.620 -6.630 -1.223 1.00 87.50 70 ARG A C 1
ATOM 604 O O . ARG A 1 70 ? 4.096 -7.139 -0.247 1.00 87.50 70 ARG A O 1
ATOM 611 N N . PHE A 1 71 ? 3.938 -5.878 -2.092 1.00 91.25 71 PHE A N 1
ATOM 612 C CA . PHE A 1 71 ? 2.485 -5.679 -1.986 1.00 91.25 71 PHE A CA 1
ATOM 613 C C . PHE A 1 71 ? 1.722 -6.996 -2.154 1.00 91.25 71 PHE A C 1
ATOM 615 O O . PHE A 1 71 ? 0.798 -7.288 -1.401 1.00 91.25 71 PHE A O 1
ATOM 622 N N . PHE A 1 72 ? 2.113 -7.794 -3.149 1.00 89.50 72 PHE A N 1
ATOM 623 C CA . PHE A 1 72 ? 1.481 -9.083 -3.409 1.00 89.50 72 PHE A CA 1
ATOM 624 C C . PHE A 1 72 ? 1.696 -10.064 -2.248 1.00 89.50 72 PHE A C 1
ATOM 626 O O . PHE A 1 72 ? 0.747 -10.725 -1.833 1.00 89.50 72 PHE A O 1
ATOM 633 N N . ASP A 1 73 ? 2.915 -10.116 -1.709 1.00 86.81 73 ASP A N 1
ATOM 634 C CA . ASP A 1 73 ? 3.271 -10.958 -0.565 1.00 86.81 73 ASP A CA 1
ATOM 635 C C . ASP A 1 73 ? 2.506 -10.531 0.693 1.00 86.81 73 ASP A C 1
ATOM 637 O O . ASP A 1 73 ? 1.950 -11.382 1.378 1.00 86.81 73 ASP A O 1
ATOM 641 N N . PHE A 1 74 ? 2.402 -9.221 0.941 1.00 89.81 74 PHE A N 1
ATOM 642 C CA . PHE A 1 74 ? 1.605 -8.646 2.026 1.00 89.81 74 PHE A CA 1
ATOM 643 C C . PHE A 1 74 ? 0.123 -9.047 1.944 1.00 89.81 74 PHE A C 1
ATOM 645 O O . PHE A 1 74 ? -0.471 -9.468 2.936 1.00 89.81 74 PHE A O 1
ATOM 652 N N . GLN A 1 75 ? -0.489 -8.942 0.759 1.00 90.00 75 GLN A N 1
ATOM 653 C CA . GLN A 1 75 ? -1.926 -9.172 0.628 1.00 90.00 75 GLN A CA 1
ATOM 654 C C . GLN A 1 75 ? -2.290 -10.662 0.576 1.00 90.00 75 GLN A C 1
ATOM 656 O O . GLN A 1 75 ? -3.260 -11.078 1.201 1.00 90.00 75 GLN A O 1
ATOM 661 N N . VAL A 1 76 ? -1.554 -11.463 -0.195 1.00 83.31 76 VAL A N 1
ATOM 662 C CA . VAL A 1 76 ? -1.977 -12.825 -0.570 1.00 83.31 76 VAL A CA 1
ATOM 663 C C . VAL A 1 76 ? -1.104 -13.911 0.054 1.00 83.31 76 VAL A C 1
ATOM 665 O O . VAL A 1 76 ? -1.523 -15.056 0.005 1.00 83.31 76 VAL A O 1
ATOM 668 N N . ARG A 1 77 ? 0.089 -13.570 0.574 1.00 69.81 77 ARG A N 1
ATOM 669 C CA . ARG A 1 77 ? 1.186 -14.466 0.994 1.00 69.81 77 ARG A CA 1
ATOM 670 C C . ARG A 1 77 ? 1.187 -15.818 0.279 1.00 69.81 77 ARG A C 1
ATOM 672 O O . ARG A 1 77 ? 0.490 -16.756 0.639 1.00 69.81 77 ARG A O 1
ATOM 679 N N . LYS A 1 78 ? 2.082 -15.990 -0.693 1.00 52.34 78 LYS A N 1
ATOM 680 C CA . LYS A 1 78 ? 2.481 -17.354 -1.053 1.00 52.34 78 LYS A CA 1
ATOM 681 C C . LYS A 1 78 ? 3.522 -17.808 -0.050 1.00 52.34 78 LYS A C 1
ATOM 683 O O . LYS A 1 78 ? 4.547 -17.140 0.068 1.00 52.34 78 LYS A O 1
ATOM 688 N N . GLU A 1 79 ? 3.269 -18.933 0.615 1.00 47.81 79 GLU A N 1
ATOM 689 C CA . GLU A 1 79 ? 4.306 -19.759 1.234 1.00 47.81 79 GLU A CA 1
ATOM 690 C C . GLU A 1 79 ? 5.539 -19.753 0.321 1.00 47.81 79 GLU A C 1
ATOM 692 O O . GLU A 1 79 ? 5.553 -20.335 -0.764 1.00 47.81 79 GLU A O 1
ATOM 697 N N . SER A 1 80 ? 6.550 -18.985 0.704 1.00 46.81 80 SER A N 1
ATOM 698 C CA . SER A 1 80 ? 7.847 -18.998 0.056 1.00 46.81 80 SER A CA 1
ATOM 699 C C . SER A 1 80 ? 8.792 -19.542 1.097 1.00 46.81 80 SER A C 1
ATOM 701 O O . SER A 1 80 ? 8.813 -19.052 2.224 1.00 46.81 80 SER A O 1
ATOM 703 N N . ASN A 1 81 ? 9.513 -20.584 0.695 1.00 39.16 81 ASN A N 1
ATOM 704 C CA . ASN A 1 81 ? 10.516 -21.337 1.440 1.00 39.16 81 ASN A CA 1
ATOM 705 C C . ASN A 1 81 ? 11.694 -20.454 1.891 1.00 39.16 81 ASN A C 1
ATOM 707 O O . ASN A 1 81 ? 12.838 -20.691 1.510 1.00 39.16 81 ASN A O 1
ATOM 711 N N . VAL A 1 82 ? 11.432 -19.412 2.670 1.00 43.62 82 VAL A N 1
ATOM 712 C CA . VAL A 1 82 ? 12.463 -18.676 3.381 1.00 43.62 82 VAL A CA 1
ATOM 713 C C . VAL A 1 82 ? 12.711 -19.470 4.652 1.00 43.62 82 VAL A C 1
ATOM 715 O O . VAL A 1 82 ? 11.850 -19.556 5.526 1.00 43.62 82 VAL A O 1
ATOM 718 N N . ILE A 1 83 ? 13.884 -20.097 4.729 1.00 44.50 83 ILE A N 1
ATOM 719 C CA . ILE A 1 83 ? 14.456 -20.519 6.005 1.00 44.50 83 ILE A CA 1
ATOM 720 C C . ILE A 1 83 ? 14.683 -19.220 6.770 1.00 44.50 83 ILE A C 1
ATOM 722 O O . ILE A 1 83 ? 15.671 -18.523 6.554 1.00 44.50 83 ILE A O 1
ATOM 726 N N . VAL A 1 84 ? 13.705 -18.841 7.583 1.00 47.84 84 VAL A N 1
ATOM 727 C CA . VAL A 1 84 ? 13.836 -17.699 8.473 1.00 47.84 84 VAL A CA 1
ATOM 728 C C . VAL A 1 84 ? 14.839 -18.094 9.547 1.00 47.84 84 VAL A C 1
ATOM 730 O O . VAL A 1 84 ? 14.679 -19.091 10.252 1.00 47.84 84 VAL A O 1
ATOM 733 N N . SER A 1 85 ? 15.941 -17.356 9.604 1.00 46.25 85 SER A N 1
ATOM 734 C CA . SER A 1 85 ? 16.886 -17.396 10.713 1.00 46.25 85 SER A CA 1
ATOM 735 C C . SER A 1 85 ? 16.104 -17.236 12.021 1.00 46.25 85 SER A C 1
ATOM 737 O O . SER A 1 85 ? 15.175 -16.436 12.084 1.00 46.25 85 SER A O 1
ATOM 739 N N . PHE A 1 86 ? 16.502 -17.994 13.040 1.00 48.19 86 PHE A N 1
ATOM 740 C CA . PHE A 1 86 ? 15.816 -18.270 14.313 1.00 48.19 86 PHE A CA 1
ATOM 741 C C . PHE A 1 86 ? 15.262 -17.059 15.112 1.00 48.19 86 PHE A C 1
ATOM 743 O O . PHE A 1 86 ? 14.504 -17.275 16.050 1.00 48.19 86 PHE A O 1
ATOM 750 N N . ASP A 1 87 ? 15.562 -15.815 14.721 1.00 43.59 87 ASP A N 1
ATOM 751 C CA . ASP A 1 87 ? 15.240 -14.587 15.468 1.00 43.59 87 ASP A CA 1
ATOM 752 C C . ASP A 1 87 ? 14.304 -13.587 14.744 1.00 43.59 87 ASP A C 1
ATOM 754 O O . ASP A 1 87 ? 14.167 -12.454 15.200 1.00 43.59 87 ASP A O 1
ATOM 758 N N . SER A 1 88 ? 13.632 -13.944 13.639 1.00 50.06 88 SER A N 1
ATOM 759 C CA . SER A 1 88 ? 12.656 -13.039 12.994 1.00 50.06 88 SER A CA 1
ATOM 760 C C . SER A 1 88 ? 11.218 -13.543 13.152 1.00 50.06 88 SER A C 1
ATOM 762 O O . SER A 1 88 ? 10.805 -14.507 12.508 1.00 50.06 88 SER A O 1
ATOM 764 N N . TYR A 1 89 ? 10.462 -12.880 14.034 1.00 48.09 89 TYR A N 1
ATOM 765 C CA . TYR A 1 89 ? 9.002 -12.973 14.134 1.00 48.09 89 TYR A CA 1
ATOM 766 C C . TYR A 1 89 ? 8.398 -12.403 12.841 1.00 48.09 89 TYR A C 1
ATOM 768 O O . TYR A 1 89 ? 8.161 -11.207 12.730 1.00 48.09 89 TYR A O 1
ATOM 776 N N . TYR A 1 90 ? 8.212 -13.235 11.819 1.00 52.88 90 TYR A N 1
ATOM 777 C CA . TYR A 1 90 ? 7.377 -12.860 10.678 1.00 52.88 90 TYR A CA 1
ATOM 778 C C . TYR A 1 90 ? 5.909 -13.046 11.063 1.00 52.88 90 TYR A C 1
ATOM 780 O O . TYR A 1 90 ? 5.567 -14.087 11.625 1.00 52.88 90 TYR A O 1
ATOM 788 N N . SER A 1 91 ? 5.048 -12.086 10.709 1.00 55.50 91 SER A N 1
ATOM 789 C CA . SER A 1 91 ? 3.595 -12.237 10.855 1.00 55.50 91 SER A CA 1
ATOM 790 C C . SER A 1 91 ? 3.101 -13.554 10.229 1.00 55.50 91 SER A C 1
ATOM 792 O O . SER A 1 91 ? 3.514 -13.942 9.123 1.00 55.50 91 SER A O 1
ATOM 794 N N . GLU A 1 92 ? 2.243 -14.245 10.984 1.00 59.62 92 GLU A N 1
ATOM 795 C CA . GLU A 1 92 ? 1.758 -15.607 10.732 1.00 59.62 92 GLU A CA 1
ATOM 796 C C . GLU A 1 92 ? 0.810 -15.686 9.522 1.00 59.62 92 GLU A C 1
ATOM 798 O O . GLU A 1 92 ? 0.767 -16.716 8.850 1.00 59.62 92 GLU A O 1
ATOM 803 N N . HIS A 1 93 ? 0.111 -14.593 9.186 1.00 70.44 93 HIS A N 1
ATOM 804 C CA . HIS A 1 93 ? -0.961 -14.588 8.184 1.00 70.44 93 HIS A CA 1
ATOM 805 C C . HIS A 1 93 ? -0.858 -13.435 7.182 1.00 70.44 93 HIS A C 1
ATOM 807 O O . HIS A 1 93 ? -0.479 -12.315 7.521 1.00 70.44 93 HIS A O 1
ATOM 813 N N . ALA A 1 94 ? -1.247 -13.694 5.928 1.00 84.81 94 ALA A N 1
ATOM 814 C CA . ALA A 1 94 ? -1.464 -12.624 4.950 1.00 84.81 94 ALA A CA 1
ATOM 815 C C . ALA A 1 94 ? -2.657 -11.745 5.351 1.00 84.81 94 ALA A C 1
ATOM 817 O O . ALA A 1 94 ? -3.587 -12.225 6.003 1.00 84.81 94 ALA A O 1
ATOM 818 N N . LEU A 1 95 ? -2.723 -10.507 4.847 1.00 91.69 95 LEU A N 1
ATOM 819 C CA . LEU A 1 95 ? -3.851 -9.613 5.141 1.00 91.69 95 LEU A CA 1
ATOM 820 C C . LEU A 1 95 ? -5.216 -10.255 4.819 1.00 91.69 95 LEU A C 1
ATOM 822 O O . LEU A 1 95 ? -6.150 -10.151 5.608 1.00 91.69 95 LEU A O 1
ATOM 826 N N . LEU A 1 96 ? -5.347 -10.938 3.674 1.00 92.81 96 LEU A N 1
ATOM 827 C CA . LEU A 1 96 ? -6.620 -11.572 3.301 1.00 92.81 96 LEU A CA 1
ATOM 828 C C . LEU A 1 96 ? -6.951 -12.812 4.139 1.00 92.81 96 LEU A C 1
ATOM 830 O O . LEU A 1 96 ? -8.124 -13.131 4.285 1.00 92.81 96 LEU A O 1
ATOM 834 N N . GLU A 1 97 ? -5.943 -13.513 4.661 1.00 90.44 97 GLU A N 1
ATOM 835 C CA . GLU A 1 97 ? -6.145 -14.669 5.545 1.00 90.44 97 GLU A CA 1
ATOM 836 C C . GLU A 1 97 ? -6.583 -14.222 6.939 1.00 90.44 97 GLU A C 1
ATOM 838 O O . GLU A 1 97 ? -7.433 -14.863 7.552 1.00 90.44 97 GLU A O 1
ATOM 843 N N . LYS A 1 98 ? -6.043 -13.092 7.414 1.00 91.50 98 LYS A N 1
ATOM 844 C CA . LYS A 1 98 ? -6.402 -12.497 8.704 1.00 91.50 98 LYS A CA 1
ATOM 845 C C . LYS A 1 98 ? -7.829 -11.940 8.721 1.00 91.50 98 LYS A C 1
ATOM 847 O O . LYS A 1 98 ? -8.486 -11.979 9.757 1.00 91.50 98 LYS A O 1
ATOM 852 N N . PHE A 1 99 ? -8.310 -11.464 7.573 1.00 94.56 99 PHE A N 1
ATOM 853 C CA . PHE A 1 99 ? -9.616 -10.817 7.418 1.00 94.56 99 PHE A CA 1
ATOM 854 C C . PHE A 1 99 ? -10.435 -11.473 6.282 1.00 94.56 99 PHE A C 1
ATOM 856 O O . PHE A 1 99 ? -10.611 -10.888 5.205 1.00 94.56 99 PHE A O 1
ATOM 863 N N . PRO A 1 100 ? -10.911 -12.724 6.460 1.00 94.62 100 PRO A N 1
ATOM 864 C CA . PRO A 1 100 ? -11.588 -13.494 5.407 1.00 94.62 100 PRO A CA 1
ATOM 865 C C . PRO A 1 100 ? -12.961 -12.916 5.008 1.00 94.62 100 PRO A C 1
ATOM 867 O O . PRO A 1 100 ? -13.401 -13.066 3.864 1.00 94.62 100 PRO A O 1
ATOM 870 N N . GLU A 1 101 ? -13.645 -12.232 5.925 1.00 95.88 101 GLU A N 1
ATOM 871 C CA . GLU A 1 101 ? -14.927 -11.579 5.646 1.00 95.88 101 GLU A CA 1
ATOM 872 C C . GLU A 1 101 ? -14.714 -10.279 4.858 1.00 95.88 101 GLU A C 1
ATOM 874 O O . GLU A 1 101 ? -15.247 -10.124 3.760 1.00 95.88 101 GLU A O 1
ATOM 879 N N . GLU A 1 102 ? -13.828 -9.403 5.332 1.00 97.06 102 GLU A N 1
ATOM 880 C CA . GLU A 1 102 ? -13.522 -8.099 4.727 1.00 97.06 102 GLU A CA 1
ATOM 881 C C . GLU A 1 102 ? -12.718 -8.201 3.427 1.00 97.06 102 GLU A C 1
ATOM 883 O O . GLU A 1 102 ? -12.692 -7.271 2.613 1.00 97.06 102 GLU A O 1
ATOM 888 N N . SER A 1 103 ? -12.067 -9.341 3.193 1.00 94.81 103 SER A N 1
ATOM 889 C CA . SER A 1 103 ? -11.484 -9.698 1.897 1.00 94.81 103 SER A CA 1
ATOM 890 C C . SER A 1 103 ? -12.522 -10.183 0.882 1.00 94.81 103 SER A C 1
ATOM 892 O O . SER A 1 103 ? -12.215 -10.286 -0.313 1.00 94.81 103 SER A O 1
ATOM 894 N N . GLY A 1 104 ? -13.745 -10.461 1.333 1.00 95.38 104 GLY A N 1
ATOM 895 C CA . GLY A 1 104 ? -14.831 -11.014 0.536 1.00 95.38 104 GLY A CA 1
ATOM 896 C C . GLY A 1 104 ? -14.619 -12.464 0.110 1.00 95.38 104 GLY A C 1
ATOM 897 O O . GLY A 1 104 ? -15.148 -12.866 -0.925 1.00 95.38 104 GLY A O 1
ATOM 898 N N . GLN A 1 105 ? -13.824 -13.245 0.855 1.00 92.12 105 GLN A N 1
ATOM 899 C CA . GLN A 1 105 ? -13.669 -14.683 0.592 1.00 92.12 105 GLN A CA 1
ATOM 900 C C . GLN A 1 105 ? -14.951 -15.456 0.921 1.00 92.12 105 GLN A C 1
ATOM 902 O O . GLN A 1 105 ? -15.280 -16.417 0.229 1.00 92.12 105 GLN A O 1
ATOM 907 N N . MET A 1 106 ? -15.673 -15.018 1.956 1.00 91.12 106 MET A N 1
ATOM 908 C CA . MET A 1 106 ? -16.943 -15.616 2.381 1.00 91.12 106 MET A CA 1
ATOM 909 C C . MET A 1 106 ? -18.131 -15.048 1.595 1.00 91.12 106 MET A C 1
ATOM 911 O O . MET A 1 106 ? -18.979 -15.800 1.118 1.00 91.12 106 MET A O 1
ATOM 915 N N . ASP A 1 107 ? -18.168 -13.723 1.429 1.00 94.75 107 ASP A N 1
ATOM 916 C CA . ASP A 1 107 ? -19.181 -13.006 0.657 1.00 94.75 107 ASP A CA 1
ATOM 917 C C . ASP A 1 107 ? -18.526 -11.843 -0.113 1.00 94.75 107 ASP A C 1
ATOM 919 O O . ASP A 1 107 ? -18.024 -10.906 0.513 1.00 94.75 107 ASP A O 1
ATOM 923 N N . PRO A 1 108 ? -18.554 -11.843 -1.461 1.00 95.44 108 PRO A N 1
ATOM 924 C CA . PRO A 1 108 ? -18.005 -10.754 -2.265 1.00 95.44 108 PRO A CA 1
ATOM 925 C C . PRO A 1 108 ? -18.567 -9.367 -1.925 1.00 95.44 108 PRO A C 1
ATOM 927 O O . PRO A 1 108 ? -17.890 -8.371 -2.174 1.00 95.44 108 PRO A O 1
ATOM 930 N N . SER A 1 109 ? -19.785 -9.285 -1.378 1.00 96.56 109 SER A N 1
ATOM 931 C CA . SER A 1 109 ? -20.419 -8.018 -1.000 1.00 96.56 109 SER A CA 1
ATOM 932 C C . SER A 1 109 ? -19.835 -7.393 0.272 1.00 96.56 109 SER A C 1
ATOM 934 O O . SER A 1 109 ? -19.912 -6.177 0.432 1.00 96.56 109 SER A O 1
ATOM 936 N N . GLN A 1 110 ? -19.197 -8.197 1.130 1.00 95.88 110 GLN A N 1
ATOM 937 C CA . GLN A 1 110 ? -18.522 -7.744 2.355 1.00 95.88 110 GLN A CA 1
ATOM 938 C C . GLN A 1 110 ? -17.097 -7.245 2.098 1.00 95.88 110 GLN A C 1
ATOM 940 O O . GLN A 1 110 ? -16.410 -6.790 3.014 1.00 95.88 110 GLN A O 1
ATOM 945 N N . ARG A 1 111 ? -16.621 -7.315 0.849 1.00 97.44 111 ARG A N 1
ATOM 946 C CA . ARG A 1 111 ? -15.256 -6.920 0.533 1.00 97.44 111 ARG A CA 1
ATOM 947 C C . ARG A 1 111 ? -15.054 -5.419 0.712 1.00 97.44 111 ARG A C 1
ATOM 949 O O . ARG A 1 111 ? -15.548 -4.619 -0.078 1.00 97.44 111 ARG A O 1
ATOM 956 N N . VAL A 1 112 ? -14.206 -5.063 1.668 1.00 97.38 112 VAL A N 1
ATOM 957 C CA . VAL A 1 112 ? -13.687 -3.702 1.850 1.00 97.38 112 VAL A CA 1
ATOM 958 C C . VAL A 1 112 ? -12.190 -3.615 1.561 1.00 97.38 112 VAL A C 1
ATOM 960 O O . VAL A 1 112 ? -11.709 -2.553 1.176 1.00 97.38 112 VAL A O 1
ATOM 963 N N . ILE A 1 113 ? -11.448 -4.728 1.654 1.00 96.75 113 ILE A N 1
ATOM 964 C CA . ILE A 1 113 ? -10.011 -4.743 1.356 1.00 96.75 113 ILE A CA 1
ATOM 965 C C . ILE A 1 113 ? -9.787 -4.526 -0.155 1.00 96.75 113 ILE A C 1
ATOM 967 O O . ILE A 1 113 ? -10.273 -5.324 -0.976 1.00 96.75 113 ILE A O 1
ATOM 971 N N . PRO A 1 114 ? -9.024 -3.488 -0.558 1.00 96.25 114 PRO A N 1
ATOM 972 C CA . PRO A 1 114 ? -8.853 -3.129 -1.963 1.00 96.25 114 PRO A CA 1
ATOM 973 C C . PRO A 1 114 ? -8.151 -4.234 -2.762 1.00 96.25 114 PRO A C 1
ATOM 975 O O . PRO A 1 114 ? -7.421 -5.072 -2.229 1.00 96.25 114 PRO A O 1
ATOM 978 N N . PHE A 1 115 ? -8.378 -4.269 -4.072 1.00 94.69 115 PHE A N 1
ATOM 979 C CA . PHE A 1 115 ? -7.665 -5.183 -4.965 1.00 94.69 115 PHE A CA 1
ATOM 980 C C . PHE A 1 115 ? -6.326 -4.579 -5.384 1.00 94.69 115 PHE A C 1
ATOM 982 O O . PHE A 1 115 ? -6.267 -3.419 -5.789 1.00 94.69 115 PHE A O 1
ATOM 989 N N . LEU A 1 116 ? -5.260 -5.382 -5.370 1.00 92.81 116 LEU A N 1
ATOM 990 C CA . LEU A 1 116 ? -4.026 -5.001 -6.047 1.00 92.81 116 LEU A CA 1
ATOM 991 C C . LEU A 1 116 ? -4.173 -5.073 -7.576 1.00 92.81 116 LEU A C 1
ATOM 993 O O . LEU A 1 116 ? -4.905 -5.926 -8.092 1.00 92.81 116 LEU A O 1
ATOM 997 N N . PRO A 1 117 ? -3.426 -4.239 -8.324 1.00 89.38 117 PRO A N 1
ATOM 998 C CA . PRO A 1 117 ? -3.404 -4.287 -9.781 1.00 89.38 117 PRO A CA 1
ATOM 999 C C . PRO A 1 117 ? -3.105 -5.688 -10.325 1.00 89.38 117 PRO A C 1
ATOM 1001 O O . PRO A 1 117 ? -2.138 -6.335 -9.943 1.00 89.38 117 PRO A O 1
ATOM 1004 N N . GLY A 1 118 ? -3.875 -6.163 -11.300 1.00 82.81 118 GLY A N 1
ATOM 1005 C CA . GLY A 1 118 ? -3.654 -7.489 -11.885 1.00 82.81 118 GLY A CA 1
ATOM 1006 C C . GLY A 1 118 ? -2.258 -7.691 -12.505 1.00 82.81 118 GLY A C 1
ATOM 1007 O O . GLY A 1 118 ? -1.481 -6.755 -12.750 1.00 82.81 118 GLY A O 1
ATOM 1008 N N . LYS A 1 119 ? -1.923 -8.952 -12.806 1.00 77.38 119 LYS A N 1
ATOM 1009 C CA . LYS A 1 119 ? -0.700 -9.290 -13.547 1.00 77.38 119 LYS A CA 1
ATOM 1010 C C . LYS A 1 119 ? -0.753 -8.667 -14.945 1.00 77.38 119 LYS A C 1
ATOM 1012 O O . LYS A 1 119 ? -1.654 -8.952 -15.725 1.00 77.38 119 LYS A O 1
ATOM 1017 N N . ILE A 1 120 ? 0.244 -7.847 -15.264 1.00 76.81 120 ILE A N 1
ATOM 1018 C CA . ILE A 1 120 ? 0.399 -7.238 -16.585 1.00 76.81 120 ILE A CA 1
ATOM 1019 C C . ILE A 1 120 ? 1.324 -8.140 -17.409 1.00 76.81 120 ILE A C 1
ATOM 1021 O O . ILE A 1 120 ? 2.491 -8.319 -17.063 1.00 76.81 120 ILE A O 1
ATOM 1025 N N . PHE A 1 121 ? 0.805 -8.737 -18.484 1.00 69.62 121 PHE A N 1
ATOM 1026 C CA . PHE A 1 121 ? 1.580 -9.578 -19.401 1.00 69.62 121 PHE A CA 1
ATOM 1027 C C . PHE A 1 121 ? 2.307 -8.706 -20.428 1.00 69.62 121 PHE A C 1
ATOM 1029 O O . PHE A 1 121 ? 1.918 -8.623 -21.585 1.00 69.62 121 PHE A O 1
ATOM 1036 N N . PHE A 1 122 ? 3.358 -8.025 -19.985 1.00 59.53 122 PHE A N 1
ATOM 1037 C CA . PHE A 1 122 ? 4.334 -7.388 -20.864 1.00 59.53 122 PHE A CA 1
ATOM 1038 C C . PHE A 1 122 ? 5.707 -8.000 -20.568 1.00 59.53 122 PHE A C 1
ATOM 1040 O O . PHE A 1 122 ? 5.994 -8.369 -19.427 1.00 59.53 122 PHE A O 1
ATOM 1047 N N . GLY A 1 123 ? 6.536 -8.180 -21.600 1.00 60.28 123 GLY A N 1
ATOM 1048 C CA . GLY A 1 123 ? 7.879 -8.747 -21.451 1.00 60.28 123 GLY A CA 1
ATOM 1049 C C . GLY A 1 123 ? 8.747 -7.948 -20.467 1.00 60.28 123 GLY A C 1
ATOM 1050 O O . GLY A 1 123 ? 8.484 -6.773 -20.207 1.00 60.28 123 GLY A O 1
ATOM 1051 N N . ARG A 1 124 ? 9.807 -8.577 -19.934 1.00 60.12 124 ARG A N 1
ATOM 1052 C CA . ARG A 1 124 ? 10.702 -7.997 -18.905 1.00 60.12 124 ARG A CA 1
ATOM 1053 C C . ARG A 1 124 ? 11.294 -6.627 -19.286 1.00 60.12 124 ARG A C 1
ATOM 1055 O O . ARG A 1 124 ? 11.643 -5.860 -18.397 1.00 60.12 124 ARG A O 1
ATOM 1062 N N . SER A 1 125 ? 11.342 -6.296 -20.576 1.00 63.72 125 SER A N 1
ATOM 1063 C CA . SER A 1 125 ? 11.852 -5.024 -21.104 1.00 63.72 125 SER A CA 1
ATOM 1064 C C . SER A 1 125 ? 10.992 -3.795 -20.780 1.00 63.72 125 SER A C 1
ATOM 1066 O O . SER A 1 125 ? 11.490 -2.680 -20.870 1.00 63.72 125 SER A O 1
ATOM 1068 N N . HIS A 1 126 ? 9.728 -3.962 -20.371 1.00 72.06 126 HIS A N 1
ATOM 1069 C CA . HIS A 1 126 ? 8.806 -2.841 -20.111 1.00 72.06 126 HIS A CA 1
ATOM 1070 C C . HIS A 1 126 ? 8.531 -2.614 -18.620 1.00 72.06 126 HIS A C 1
ATOM 1072 O O . HIS A 1 126 ? 7.485 -2.080 -18.248 1.00 72.06 126 HIS A O 1
ATOM 1078 N N . ILE A 1 127 ? 9.453 -3.011 -17.738 1.00 77.19 127 ILE A N 1
ATOM 1079 C CA . ILE A 1 127 ? 9.250 -2.917 -16.285 1.00 77.19 127 ILE A CA 1
ATOM 1080 C C . ILE A 1 127 ? 8.939 -1.481 -15.819 1.00 77.19 127 ILE A C 1
ATOM 1082 O O . ILE A 1 127 ? 8.093 -1.293 -14.944 1.00 77.19 127 ILE A O 1
ATOM 1086 N N . ARG A 1 128 ? 9.527 -0.466 -16.474 1.00 81.44 128 ARG A N 1
ATOM 1087 C CA . ARG A 1 128 ? 9.248 0.966 -16.242 1.00 81.44 128 ARG A CA 1
ATOM 1088 C C . ARG A 1 128 ? 7.824 1.360 -16.575 1.00 81.44 128 ARG A C 1
ATOM 1090 O O . ARG A 1 128 ? 7.134 1.928 -15.733 1.00 81.44 128 ARG A O 1
ATOM 1097 N N . GLU A 1 129 ? 7.354 1.000 -17.758 1.00 83.31 129 GLU A N 1
ATOM 1098 C CA . GLU A 1 129 ? 5.975 1.267 -18.160 1.00 83.31 129 GLU A CA 1
ATOM 1099 C C . GLU A 1 129 ? 4.969 0.532 -17.271 1.00 83.31 129 GLU A C 1
ATOM 1101 O O . GLU A 1 129 ? 3.930 1.090 -16.925 1.00 83.31 129 GLU A O 1
ATOM 1106 N N . VAL A 1 130 ? 5.279 -0.704 -16.869 1.00 85.81 130 VAL A N 1
ATOM 1107 C CA . VAL A 1 130 ? 4.443 -1.487 -15.948 1.00 85.81 130 VAL A CA 1
ATOM 1108 C C . VAL A 1 130 ? 4.328 -0.789 -14.594 1.00 85.81 130 VAL A C 1
ATOM 1110 O O . VAL A 1 130 ? 3.219 -0.671 -14.070 1.00 85.81 130 VAL A O 1
ATOM 1113 N N . ALA A 1 131 ? 5.442 -0.300 -14.040 1.00 85.94 131 ALA A N 1
ATOM 1114 C CA . ALA A 1 131 ? 5.436 0.427 -12.774 1.00 85.94 131 ALA A CA 1
ATOM 1115 C C . ALA A 1 131 ? 4.594 1.710 -12.868 1.00 85.94 131 ALA A C 1
ATOM 1117 O O . ALA A 1 131 ? 3.730 1.924 -12.015 1.00 85.94 131 ALA A O 1
ATOM 1118 N N . ILE A 1 132 ? 4.779 2.497 -13.938 1.00 87.88 132 ILE A N 1
ATOM 1119 C CA . ILE A 1 132 ? 4.035 3.742 -14.209 1.00 87.88 132 ILE A CA 1
ATOM 1120 C C . ILE A 1 132 ? 2.536 3.480 -14.342 1.00 87.88 132 ILE A C 1
ATOM 1122 O O . ILE A 1 132 ? 1.743 4.138 -13.673 1.00 87.88 132 ILE A O 1
ATOM 1126 N N . LYS A 1 133 ? 2.132 2.479 -15.132 1.00 89.62 133 LYS A N 1
ATOM 1127 C CA . LYS A 1 133 ? 0.713 2.119 -15.315 1.00 89.62 133 LYS A CA 1
ATOM 1128 C C . LYS A 1 133 ? 0.022 1.708 -14.013 1.00 89.62 133 LYS A C 1
ATOM 1130 O O . LYS A 1 133 ? -1.189 1.862 -13.888 1.00 89.62 133 LYS A O 1
ATOM 1135 N N . ARG A 1 134 ? 0.776 1.160 -13.060 1.00 92.31 134 ARG A N 1
ATOM 1136 C CA . ARG A 1 134 ? 0.264 0.728 -11.754 1.00 92.31 134 ARG A CA 1
ATOM 1137 C C . ARG A 1 134 ? 0.267 1.832 -10.701 1.00 92.31 134 ARG A C 1
ATOM 1139 O O . ARG A 1 134 ? -0.420 1.663 -9.705 1.00 92.31 134 ARG A O 1
ATOM 1146 N N . LEU A 1 135 ? 1.006 2.928 -10.896 1.00 92.94 135 LEU A N 1
ATOM 1147 C CA . LEU A 1 135 ? 1.231 3.939 -9.857 1.00 92.94 135 LEU A CA 1
ATOM 1148 C C . LEU A 1 135 ? -0.066 4.467 -9.245 1.00 92.94 135 LEU A C 1
ATOM 1150 O O . LEU A 1 135 ? -0.191 4.445 -8.029 1.00 92.94 135 LEU A O 1
ATOM 1154 N N . SER A 1 136 ? -1.027 4.896 -10.065 1.00 93.12 136 SER A N 1
ATOM 1155 C CA . SER A 1 136 ? -2.288 5.445 -9.551 1.00 93.12 136 SER A CA 1
ATOM 1156 C C . SER A 1 136 ? -3.060 4.427 -8.713 1.00 93.12 136 SER A C 1
ATOM 1158 O O . SER A 1 136 ? -3.537 4.756 -7.638 1.00 93.12 136 SER A O 1
ATOM 1160 N N . GLN A 1 137 ? -3.120 3.177 -9.172 1.00 95.25 137 GLN A N 1
ATOM 1161 C CA . GLN A 1 137 ? -3.817 2.106 -8.463 1.00 95.25 137 GLN A CA 1
ATOM 1162 C C . GLN A 1 137 ? -3.093 1.705 -7.171 1.00 95.25 137 GLN A C 1
ATOM 1164 O O . GLN A 1 137 ? -3.742 1.337 -6.204 1.00 95.25 137 GLN A O 1
ATOM 1169 N N . ILE A 1 138 ? -1.758 1.768 -7.138 1.00 95.44 138 ILE A N 1
ATOM 1170 C CA . ILE A 1 138 ? -0.981 1.519 -5.915 1.00 95.44 138 ILE A CA 1
ATOM 1171 C C . ILE A 1 138 ? -1.144 2.671 -4.918 1.00 95.44 138 ILE A C 1
ATOM 1173 O O . ILE A 1 138 ? -1.289 2.422 -3.726 1.00 95.44 138 ILE A O 1
ATOM 1177 N N . ASP A 1 139 ? -1.140 3.918 -5.389 1.00 95.50 139 ASP A N 1
ATOM 1178 C CA . ASP A 1 139 ? -1.397 5.089 -4.546 1.00 95.50 139 ASP A CA 1
ATOM 1179 C C . ASP A 1 139 ? -2.796 5.022 -3.919 1.00 95.50 139 ASP A C 1
ATOM 1181 O O . ASP A 1 139 ? -2.941 5.184 -2.708 1.00 95.50 139 ASP A O 1
ATOM 1185 N N . GLU A 1 140 ? -3.808 4.697 -4.726 1.00 97.00 140 GLU A N 1
ATOM 1186 C CA . GLU A 1 140 ? -5.177 4.480 -4.260 1.00 97.00 140 GLU A CA 1
ATOM 1187 C C . GLU A 1 140 ? -5.262 3.299 -3.287 1.00 97.00 140 GLU A C 1
ATOM 1189 O O . GLU A 1 140 ? -5.820 3.456 -2.208 1.00 97.00 140 GLU A O 1
ATOM 1194 N N . TYR A 1 141 ? -4.625 2.164 -3.598 1.00 97.12 141 TYR A N 1
ATOM 1195 C CA . TYR A 1 141 ? -4.561 1.003 -2.706 1.00 97.12 141 TYR A CA 1
ATOM 1196 C C . TYR A 1 141 ? -4.034 1.377 -1.315 1.00 97.12 141 TYR A C 1
ATOM 1198 O O . TYR A 1 141 ? -4.683 1.070 -0.317 1.00 97.12 141 TYR A O 1
ATOM 1206 N N . CYS A 1 142 ? -2.892 2.072 -1.235 1.00 97.50 142 CYS A N 1
ATOM 1207 C CA . CYS A 1 142 ? -2.312 2.490 0.043 1.00 97.50 142 CYS A CA 1
ATOM 1208 C C . CYS A 1 142 ? -3.231 3.445 0.806 1.00 97.50 142 CYS A C 1
ATOM 1210 O O . CYS A 1 142 ? -3.396 3.305 2.016 1.00 97.50 142 CYS A O 1
ATOM 1212 N N . LYS A 1 143 ? -3.839 4.410 0.105 1.00 97.25 143 LYS A N 1
ATOM 1213 C CA . LYS A 1 143 ? -4.774 5.362 0.713 1.00 97.25 143 LYS A CA 1
ATOM 1214 C C . LYS A 1 143 ? -6.015 4.661 1.241 1.00 97.25 143 LYS A C 1
ATOM 1216 O O . LYS A 1 143 ? -6.418 4.946 2.360 1.00 97.25 143 LYS A O 1
ATOM 1221 N N . THR A 1 144 ? -6.605 3.740 0.487 1.00 97.19 144 THR A N 1
ATOM 1222 C CA . THR A 1 144 ? -7.762 2.968 0.949 1.00 97.19 144 THR A CA 1
ATOM 1223 C C . THR A 1 144 ? -7.400 2.108 2.156 1.00 97.19 144 THR A C 1
ATOM 1225 O O . THR A 1 144 ? -8.170 2.078 3.107 1.00 97.19 144 THR A O 1
ATOM 1228 N N . LEU A 1 145 ? -6.225 1.467 2.153 1.00 96.50 145 LEU A N 1
ATOM 1229 C CA . LEU A 1 145 ? -5.785 0.567 3.221 1.00 96.50 145 LEU A CA 1
ATOM 1230 C C . LEU A 1 145 ? -5.743 1.254 4.595 1.00 96.50 145 LEU A C 1
ATOM 1232 O O . LEU A 1 145 ? -6.249 0.699 5.563 1.00 96.50 145 LEU A O 1
ATOM 1236 N N . ILE A 1 146 ? -5.212 2.479 4.669 1.00 96.12 146 ILE A N 1
ATOM 1237 C CA . ILE A 1 146 ? -5.135 3.241 5.930 1.00 96.12 146 ILE A CA 1
ATOM 1238 C C . ILE A 1 146 ? -6.473 3.857 6.369 1.00 96.12 146 ILE A C 1
ATOM 1240 O O . ILE A 1 146 ? -6.574 4.355 7.483 1.00 96.12 146 ILE A O 1
ATOM 1244 N N . HIS A 1 147 ? -7.489 3.849 5.500 1.00 96.50 147 HIS A N 1
ATOM 1245 C CA . HIS A 1 147 ? -8.849 4.313 5.808 1.00 96.50 147 HIS A CA 1
ATOM 1246 C C . HIS A 1 147 ? -9.835 3.151 6.008 1.00 96.50 147 HIS A C 1
ATOM 1248 O O . HIS A 1 147 ? -11.041 3.382 6.125 1.00 96.50 147 HIS A O 1
ATOM 1254 N N . LEU A 1 148 ? -9.352 1.904 6.018 1.00 96.88 148 LEU A N 1
ATOM 1255 C CA . LEU A 1 148 ? -10.159 0.754 6.414 1.00 96.88 148 LEU A CA 1
ATOM 1256 C C . LEU A 1 148 ? -10.599 0.876 7.883 1.00 96.88 148 LEU A C 1
ATOM 1258 O O . LEU A 1 148 ? -10.053 1.695 8.626 1.00 96.88 148 LEU A O 1
ATOM 1262 N N . PRO A 1 149 ? -11.581 0.067 8.321 1.00 96.94 149 PRO A N 1
ATOM 1263 C CA . PRO A 1 149 ? -11.929 -0.033 9.733 1.00 96.94 149 PRO A CA 1
ATOM 1264 C C . PRO A 1 149 ? -10.697 -0.192 10.632 1.00 96.94 149 PRO A C 1
ATOM 1266 O O . PRO A 1 149 ? -9.732 -0.859 10.257 1.00 96.94 149 PRO A O 1
ATOM 1269 N N . GLU A 1 150 ? -10.751 0.412 11.819 1.00 94.56 150 GLU A N 1
ATOM 1270 C CA . GLU A 1 150 ? -9.620 0.541 12.750 1.00 94.56 150 GLU A CA 1
ATOM 1271 C C . GLU A 1 150 ? -8.935 -0.802 13.044 1.00 94.56 150 GLU A C 1
ATOM 1273 O O . GLU A 1 150 ? -7.711 -0.890 13.022 1.00 94.56 150 GLU A O 1
ATOM 1278 N N . HIS A 1 151 ? -9.713 -1.879 13.198 1.00 95.12 151 HIS A N 1
ATOM 1279 C CA . HIS A 1 151 ? -9.185 -3.221 13.464 1.00 95.12 151 HIS A CA 1
ATOM 1280 C C . HIS A 1 151 ? -8.345 -3.810 12.320 1.00 95.12 151 HIS A C 1
ATOM 1282 O O . HIS A 1 151 ? -7.577 -4.739 12.563 1.00 95.12 151 HIS A O 1
ATOM 1288 N N . ILE A 1 152 ? -8.472 -3.277 11.099 1.00 96.00 152 ILE A N 1
ATOM 1289 C CA . ILE A 1 152 ? -7.628 -3.613 9.945 1.00 96.00 152 ILE A CA 1
ATOM 1290 C C . ILE A 1 152 ? -6.522 -2.572 9.786 1.00 96.00 152 ILE A C 1
ATOM 1292 O O . ILE A 1 152 ? -5.356 -2.933 9.696 1.00 96.00 152 ILE A O 1
ATOM 1296 N N . ALA A 1 153 ? -6.864 -1.281 9.754 1.00 95.31 153 ALA A N 1
ATOM 1297 C CA . ALA A 1 153 ? -5.899 -0.215 9.473 1.00 95.31 153 ALA A CA 1
ATOM 1298 C C . ALA A 1 153 ? -4.784 -0.110 10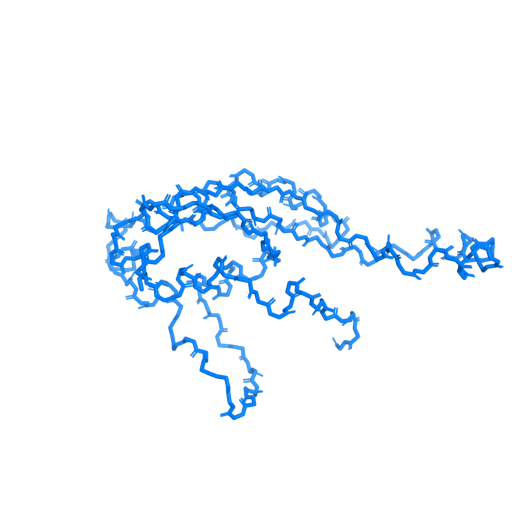.532 1.00 95.31 153 ALA A C 1
ATOM 1300 O O . ALA A 1 153 ? -3.661 0.261 10.194 1.00 95.31 153 ALA A O 1
ATOM 1301 N N . GLN A 1 154 ? -5.078 -0.458 11.789 1.00 93.38 154 GLN A N 1
ATOM 1302 C CA . GLN A 1 154 ? -4.114 -0.486 12.894 1.00 93.38 154 GLN A CA 1
ATOM 1303 C C . GLN A 1 154 ? -3.605 -1.898 13.219 1.00 93.38 154 GLN A C 1
ATOM 1305 O O . GLN A 1 154 ? -2.957 -2.096 14.249 1.00 93.38 154 GLN A O 1
ATOM 1310 N N . CYS A 1 155 ? -3.902 -2.905 12.392 1.00 92.12 155 CYS A N 1
ATOM 1311 C CA . CYS A 1 155 ? -3.350 -4.233 12.624 1.00 92.12 155 CYS A CA 1
ATOM 1312 C C . CYS A 1 155 ? -1.837 -4.234 12.357 1.00 92.12 155 CYS A C 1
ATOM 1314 O O . CYS A 1 155 ? -1.338 -3.497 11.504 1.00 92.12 155 CYS A O 1
ATOM 1316 N N . GLU A 1 156 ? -1.115 -5.081 13.089 1.00 89.75 156 GLU A N 1
ATOM 1317 C CA . GLU A 1 156 ? 0.349 -5.178 13.037 1.00 89.75 156 GLU A CA 1
ATOM 1318 C C . GLU A 1 156 ? 0.875 -5.306 11.602 1.00 89.75 156 GLU A C 1
ATOM 1320 O O . GLU A 1 156 ? 1.767 -4.567 11.210 1.00 89.75 156 GLU A O 1
ATOM 1325 N N . GLU A 1 157 ? 0.232 -6.120 10.764 1.00 89.06 157 GLU A N 1
ATOM 1326 C CA . GLU A 1 157 ? 0.639 -6.344 9.375 1.00 89.06 157 GLU A CA 1
ATOM 1327 C C . GLU A 1 157 ? 0.569 -5.078 8.517 1.00 89.06 157 GLU A C 1
ATOM 1329 O O . GLU A 1 157 ? 1.425 -4.866 7.657 1.00 89.06 157 GLU A O 1
ATOM 1334 N N . VAL A 1 158 ? -0.462 -4.243 8.705 1.00 92.75 158 VAL A N 1
ATOM 1335 C CA . VAL A 1 158 ? -0.609 -2.983 7.960 1.00 92.75 158 VAL A CA 1
ATOM 1336 C C . VAL A 1 158 ? 0.427 -1.973 8.441 1.00 92.75 158 VAL A C 1
ATOM 1338 O O . VAL A 1 158 ? 1.048 -1.302 7.615 1.00 92.75 158 VAL A O 1
ATOM 1341 N N . LEU A 1 159 ? 0.636 -1.879 9.754 1.00 92.50 159 LEU A N 1
ATOM 1342 C CA . LEU A 1 159 ? 1.604 -0.954 10.338 1.00 92.50 159 LEU A CA 1
ATOM 1343 C C . LEU A 1 159 ? 3.038 -1.320 9.931 1.00 92.50 159 LEU A C 1
ATOM 1345 O O . LEU A 1 159 ? 3.753 -0.460 9.420 1.00 92.50 159 LEU A O 1
ATOM 1349 N N . GLU A 1 160 ? 3.422 -2.593 10.050 1.00 89.62 160 GLU A N 1
ATOM 1350 C CA . GLU A 1 160 ? 4.729 -3.114 9.625 1.00 89.62 160 GLU A CA 1
ATOM 1351 C C . GLU A 1 160 ? 4.972 -2.900 8.130 1.00 89.62 160 GLU A C 1
ATOM 1353 O O . GLU A 1 160 ? 6.064 -2.505 7.719 1.00 89.62 160 GLU A O 1
ATOM 1358 N N . PHE A 1 161 ? 3.947 -3.094 7.291 1.00 91.88 161 PHE A N 1
ATOM 1359 C CA . PHE A 1 161 ? 4.079 -2.872 5.852 1.00 91.88 161 PHE A CA 1
ATOM 1360 C C . PHE A 1 161 ? 4.544 -1.444 5.518 1.00 91.88 161 PHE A C 1
ATOM 1362 O O . PHE A 1 161 ? 5.316 -1.255 4.565 1.00 91.88 161 PHE A O 1
ATOM 1369 N N . PHE A 1 162 ? 4.097 -0.458 6.301 1.00 94.06 162 PHE A N 1
ATOM 1370 C CA . PHE A 1 162 ? 4.432 0.957 6.146 1.00 94.06 162 PHE A CA 1
ATOM 1371 C C . PHE A 1 162 ? 5.600 1.435 7.015 1.00 94.06 162 PHE A C 1
ATOM 1373 O O . PHE A 1 162 ? 6.019 2.584 6.847 1.00 94.06 162 PHE A O 1
ATOM 1380 N N . ASP A 1 163 ? 6.141 0.591 7.893 1.00 90.25 163 ASP A N 1
ATOM 1381 C CA . ASP A 1 163 ? 7.304 0.925 8.713 1.00 90.25 163 ASP A CA 1
ATOM 1382 C C . ASP A 1 163 ? 8.620 0.783 7.929 1.00 90.25 163 ASP A C 1
ATOM 1384 O O . ASP A 1 163 ? 8.701 0.137 6.880 1.00 90.25 163 ASP A O 1
ATOM 1388 N N . VAL A 1 164 ? 9.673 1.443 8.400 1.00 85.12 164 VAL A N 1
ATOM 1389 C CA . VAL A 1 164 ? 10.988 1.419 7.754 1.00 85.12 164 VAL A CA 1
ATOM 1390 C C . VAL A 1 164 ? 11.663 0.070 8.012 1.00 85.12 164 VAL A C 1
ATOM 1392 O O . VAL A 1 164 ? 12.019 -0.246 9.143 1.00 85.12 164 VAL A O 1
ATOM 1395 N N . GLU A 1 165 ? 11.915 -0.701 6.954 1.00 77.25 165 GLU A N 1
ATOM 1396 C CA . GLU A 1 165 ? 12.609 -1.991 7.045 1.00 77.25 165 GLU A CA 1
ATOM 1397 C C . GLU A 1 165 ? 14.121 -1.847 6.797 1.00 77.25 165 GLU A C 1
ATOM 1399 O O . GLU A 1 165 ? 14.607 -0.859 6.232 1.00 77.25 165 GLU A O 1
ATOM 1404 N N . GLN A 1 166 ? 14.903 -2.867 7.169 1.00 67.50 166 GLN A N 1
ATOM 1405 C CA . GLN A 1 166 ? 16.345 -2.867 6.900 1.00 67.50 166 GLN A CA 1
ATOM 1406 C C . GLN A 1 166 ? 16.652 -2.828 5.401 1.00 67.50 166 GLN A C 1
ATOM 1408 O O . GLN A 1 166 ? 17.639 -2.213 5.014 1.00 67.50 166 GLN A O 1
ATOM 1413 N N . GLU A 1 167 ? 15.810 -3.406 4.546 1.00 64.50 167 GLU A N 1
ATOM 1414 C CA . GLU A 1 167 ? 15.952 -3.399 3.087 1.00 64.50 167 GLU A CA 1
ATOM 1415 C C . GLU A 1 167 ? 15.747 -2.001 2.472 1.00 64.50 167 GLU A C 1
ATOM 1417 O O . GLU A 1 167 ? 16.265 -1.700 1.386 1.00 64.50 167 GLU A O 1
ATOM 1422 N N . ASP A 1 168 ? 15.022 -1.117 3.166 1.00 66.75 168 ASP A N 1
ATOM 1423 C CA . ASP A 1 168 ? 14.906 0.290 2.778 1.00 66.75 168 ASP A CA 1
ATOM 1424 C C . ASP A 1 168 ? 16.244 1.007 2.973 1.00 66.75 168 ASP A C 1
ATOM 1426 O O . ASP A 1 168 ? 16.700 1.746 2.086 1.00 66.75 168 ASP A O 1
ATOM 1430 N N . LEU A 1 169 ? 16.902 0.718 4.100 1.00 61.59 169 LEU A N 1
ATOM 1431 C CA . LEU A 1 169 ? 18.200 1.267 4.486 1.00 61.59 169 LEU A CA 1
ATOM 1432 C C . LEU A 1 169 ? 19.349 0.637 3.674 1.00 61.59 169 LEU A C 1
ATOM 1434 O O . LEU A 1 169 ? 20.196 1.357 3.146 1.00 61.59 169 LEU A O 1
ATOM 1438 N N . ASN A 1 170 ? 19.316 -0.686 3.500 1.00 57.50 170 ASN A N 1
ATOM 1439 C CA . ASN A 1 170 ? 20.345 -1.540 2.911 1.00 57.50 170 ASN A CA 1
ATOM 1440 C C . ASN A 1 170 ? 19.728 -2.427 1.810 1.00 57.50 170 ASN A C 1
ATOM 1442 O O . ASN A 1 170 ? 19.324 -3.559 2.073 1.00 57.50 170 ASN A O 1
ATOM 1446 N N . PRO A 1 171 ? 19.626 -1.946 0.560 1.00 52.38 171 PRO A N 1
ATOM 1447 C CA . PRO A 1 171 ? 19.032 -2.735 -0.509 1.00 52.38 171 PRO A CA 1
ATOM 1448 C C . PRO A 1 171 ? 19.881 -3.980 -0.792 1.00 52.38 171 PRO A C 1
ATOM 1450 O O . PRO A 1 171 ? 21.103 -3.841 -0.919 1.00 52.38 171 PRO A O 1
ATOM 1453 N N . PRO A 1 172 ? 19.266 -5.163 -0.982 1.00 45.78 172 PRO A N 1
ATOM 1454 C CA . PRO A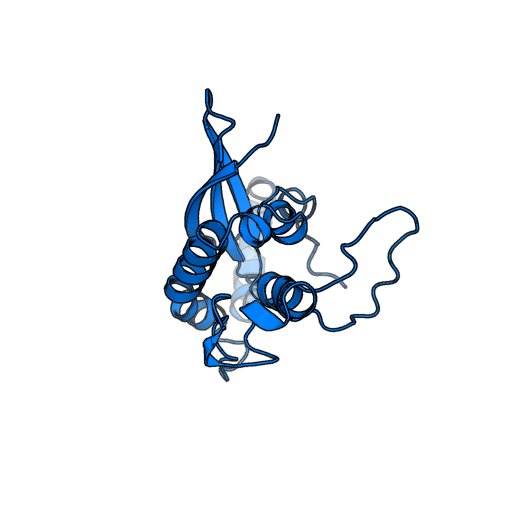 1 172 ? 20.005 -6.357 -1.361 1.00 45.78 172 PRO A CA 1
ATOM 1455 C C . PRO A 1 172 ? 20.766 -6.105 -2.665 1.00 45.78 172 PRO A C 1
ATOM 1457 O O . PRO A 1 172 ? 20.229 -5.574 -3.649 1.00 45.78 172 PRO A O 1
ATOM 1460 N N . THR A 1 173 ? 22.048 -6.460 -2.665 1.00 44.84 173 THR A N 1
ATOM 1461 C CA . THR A 1 173 ? 22.855 -6.532 -3.880 1.00 44.84 173 THR A CA 1
ATOM 1462 C C . THR A 1 173 ? 22.209 -7.541 -4.823 1.00 44.84 173 THR A C 1
ATOM 1464 O O . THR A 1 173 ? 21.657 -8.544 -4.391 1.00 44.84 173 THR A O 1
ATOM 1467 N N . SER A 1 174 ? 22.208 -7.249 -6.121 1.00 44.41 174 SER A N 1
ATOM 1468 C CA . SER A 1 174 ? 21.518 -8.037 -7.153 1.00 44.41 174 SER A CA 1
ATOM 1469 C C . SER A 1 174 ? 22.213 -9.367 -7.471 1.00 44.41 174 SER A C 1
ATOM 1471 O O . SER A 1 174 ? 22.237 -9.756 -8.634 1.00 44.41 174 SER A O 1
ATOM 1473 N N . ASP A 1 175 ? 22.813 -10.000 -6.472 1.00 43.22 175 ASP A N 1
ATOM 1474 C CA . ASP A 1 175 ? 23.616 -11.203 -6.606 1.00 43.22 175 ASP A CA 1
ATOM 1475 C C . ASP A 1 175 ? 23.109 -12.219 -5.579 1.00 43.22 175 ASP A C 1
ATOM 1477 O O . ASP A 1 175 ? 23.657 -12.317 -4.488 1.00 43.22 175 ASP A O 1
ATOM 1481 N N . GLU A 1 176 ? 22.015 -12.897 -5.937 1.00 32.75 176 GLU A N 1
ATOM 1482 C CA . GLU A 1 176 ? 21.647 -14.260 -5.518 1.00 32.75 176 GLU A CA 1
ATOM 1483 C C . GLU A 1 176 ? 20.606 -14.838 -6.491 1.00 32.75 176 GLU A C 1
ATOM 1485 O O . GLU A 1 176 ? 19.573 -14.169 -6.747 1.00 32.75 176 GLU A O 1
#

pLDDT: mean 76.67, std 19.27, range [32.75, 97.5]

Radius of gyration: 19.12 Å; chains: 1; bounding box: 59×37×48 Å